Protein AF-A0A1B6NS25-F1 (afdb_monomer)

Secondary structure (DSSP, 8-state):
--HHHHHHHHHHHHHHTSHHHHHHHTTS-HHHHHHHHHHHHHHHTS--EEE-SS-EEE-HHHHHHHHHH-

InterPro domains:
  IPR000847 LysR, HTH, N-terminal domain [PF00126] (4-63)
  IPR000847 LysR, HTH, N-terminal domain [PR00039] (19-30)
  IPR000847 LysR, HTH, N-terminal domain [PR00039] (30-40)
  IPR000847 LysR, HTH, N-terminal domain [PR00039] (40-51)
  IPR000847 LysR, HTH, N-terminal domain [PS50931] (1-59)
  IPR036388 Winged helix-like DNA-binding domain superfamily [G3DSA:1.10.10.10] (2-70)
  IPR036390 Winged helix DNA-binding domain superfamily [SSF46785] (4-69)
  IPR058163 LysR-type transcriptional regulator, proteobacterial-type [PTHR30537] (2-69)

Nearest PDB structures (foldseek):
  3t1b-assembly1_B  TM=9.336E-01  e=1.126E-05  Vibrio cholerae
  1ixc-assembly1_B-2  TM=9.129E-01  e=1.204E-05  Cupriavidus necator
  3t1b-assembly1_C  TM=9.415E-01  e=1.679E-05  Vibrio cholerae
  5y2v-assembly1_C  TM=9.237E-01  e=1.727E-04  Synechocystis sp. PCC 6803 substr. Kazusa
  2esn-assembly1_A  TM=9.042E-01  e=4.690E-04  Pseudomonas aeruginosa

Solvent-accessible surface area (backbone atoms only — not comparable to full-atom values): 4014 Å² total; per-residue (Å²): 135,57,72,65,59,58,47,55,49,49,53,40,26,59,76,53,50,23,63,64,55,24,15,62,74,70,73,46,55,52,68,57,50,55,48,51,51,48,52,54,23,60,74,69,73,44,67,36,65,45,77,52,101,87,49,52,40,73,27,75,60,24,51,54,50,50,66,75,75,107

Foldseek 3Di:
DDPVVLLVLLLLCVVLQHLVSSCVVVVHDSVVSVVSQVVVCVVVVHRQWDDDVVGIDGDPVVVVSNVVSD

Structure (mmCIF, N/CA/C/O backbone):
data_AF-A0A1B6NS25-F1
#
_entry.id   AF-A0A1B6NS25-F1
#
loop_
_atom_site.group_PDB
_atom_site.id
_atom_site.type_symbol
_atom_site.label_atom_id
_atom_site.label_alt_id
_atom_site.label_comp_id
_atom_site.label_asym_id
_atom_site.label_entity_id
_atom_site.label_seq_id
_atom_site.pdbx_PDB_ins_code
_atom_site.Cartn_x
_atom_site.Cartn_y
_atom_site.Cartn_z
_atom_site.occupancy
_atom_site.B_iso_or_equiv
_atom_site.auth_seq_id
_atom_site.auth_comp_id
_atom_site.auth_asym_id
_atom_site.auth_atom_id
_atom_site.pdbx_PDB_model_num
ATOM 1 N N . MET A 1 1 ? -6.362 -5.162 -14.145 1.00 53.50 1 MET A N 1
ATOM 2 C CA . MET A 1 1 ? -5.497 -5.815 -13.140 1.00 53.50 1 MET A CA 1
ATOM 3 C C . MET A 1 1 ? -6.406 -6.409 -12.085 1.00 53.50 1 MET A C 1
ATOM 5 O O . MET A 1 1 ? -7.408 -5.778 -11.753 1.00 53.50 1 MET A O 1
ATOM 9 N N . GLY A 1 2 ? -6.170 -7.664 -11.709 1.00 72.88 2 GLY A N 1
ATOM 10 C CA . GLY A 1 2 ? -7.100 -8.433 -10.880 1.00 72.88 2 GLY A CA 1
ATOM 11 C C . GLY A 1 2 ? -6.998 -8.059 -9.402 1.00 72.88 2 GLY A C 1
ATOM 12 O O . GLY A 1 2 ? -5.903 -7.824 -8.907 1.00 72.88 2 GLY A O 1
ATOM 13 N N . GLN A 1 3 ? -8.124 -8.073 -8.678 1.00 77.31 3 GLN A N 1
ATOM 14 C CA . GLN A 1 3 ? -8.159 -7.846 -7.219 1.00 77.31 3 GLN A CA 1
ATOM 15 C C . GLN A 1 3 ? -7.177 -8.747 -6.448 1.00 77.31 3 GLN A C 1
ATOM 17 O O . GLN A 1 3 ? -6.618 -8.332 -5.437 1.00 77.31 3 GLN A O 1
ATOM 22 N N . LEU A 1 4 ? -6.931 -9.957 -6.959 1.00 81.81 4 LEU A N 1
ATOM 23 C CA . LEU A 1 4 ? -5.990 -10.918 -6.386 1.00 81.81 4 LEU A CA 1
ATOM 24 C C . LEU A 1 4 ? -4.530 -10.446 -6.453 1.00 81.81 4 LEU A C 1
ATOM 26 O O . LEU A 1 4 ? -3.774 -10.680 -5.515 1.00 81.81 4 LEU A O 1
ATOM 30 N N . GLU A 1 5 ? -4.130 -9.762 -7.529 1.00 84.81 5 GLU A N 1
ATOM 31 C CA . GLU A 1 5 ? -2.763 -9.243 -7.670 1.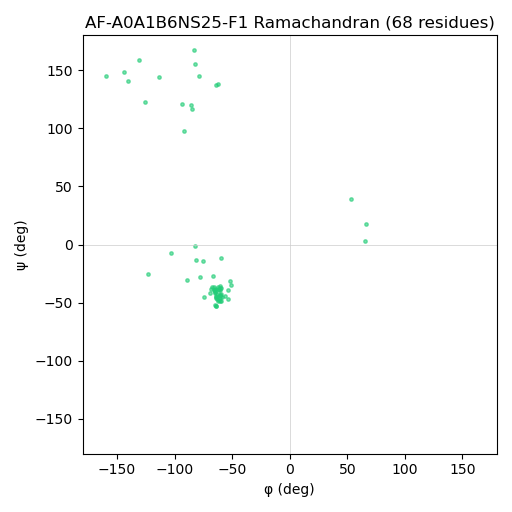00 84.81 5 GLU A CA 1
ATOM 32 C C . GLU A 1 5 ? -2.509 -8.098 -6.685 1.00 84.81 5 GLU A C 1
ATOM 34 O O . GLU A 1 5 ? -1.454 -8.053 -6.052 1.00 84.81 5 GLU A O 1
ATOM 39 N N . ASP A 1 6 ? -3.486 -7.199 -6.523 1.00 85.12 6 ASP A N 1
ATOM 40 C CA . ASP A 1 6 ? -3.412 -6.084 -5.572 1.00 85.12 6 ASP A CA 1
ATOM 41 C C . ASP A 1 6 ? -3.394 -6.587 -4.117 1.00 85.12 6 ASP A C 1
ATOM 43 O O . ASP A 1 6 ? -2.631 -6.081 -3.293 1.00 85.12 6 ASP A O 1
ATOM 47 N N . MET A 1 7 ? -4.173 -7.630 -3.807 1.00 87.12 7 MET A 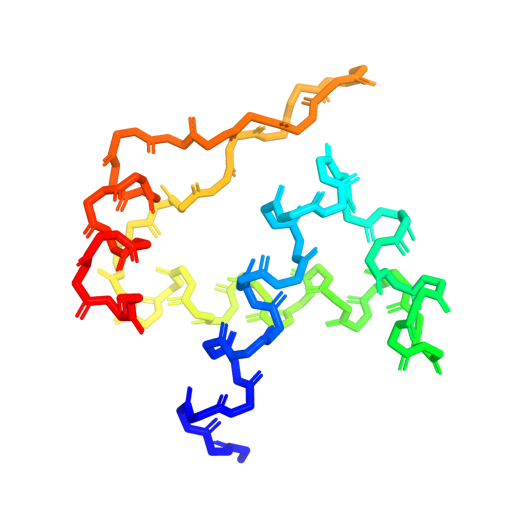N 1
ATOM 48 C CA . MET A 1 7 ? -4.145 -8.305 -2.504 1.00 87.12 7 MET A CA 1
ATOM 49 C C . MET A 1 7 ? -2.804 -8.975 -2.216 1.00 87.12 7 MET A C 1
ATOM 51 O O . MET A 1 7 ? -2.206 -8.714 -1.174 1.00 87.12 7 MET A O 1
ATOM 55 N N . ALA A 1 8 ? -2.312 -9.818 -3.127 1.00 87.88 8 ALA A N 1
ATOM 56 C CA . ALA A 1 8 ? -1.042 -10.524 -2.947 1.00 87.88 8 ALA A CA 1
ATOM 57 C C . ALA A 1 8 ? 0.123 -9.539 -2.774 1.00 87.88 8 ALA A C 1
ATOM 59 O O . ALA A 1 8 ? 1.023 -9.731 -1.957 1.00 87.88 8 ALA A O 1
ATOM 60 N N . MET A 1 9 ? 0.069 -8.434 -3.513 1.00 88.88 9 MET A N 1
ATOM 61 C CA . MET A 1 9 ? 0.993 -7.326 -3.377 1.00 88.88 9 MET A CA 1
ATOM 62 C C . MET A 1 9 ? 0.913 -6.649 -2.007 1.00 88.88 9 MET A C 1
ATOM 64 O O . MET A 1 9 ? 1.953 -6.392 -1.403 1.00 88.88 9 MET A O 1
ATOM 68 N N . PHE A 1 10 ? -0.290 -6.347 -1.519 1.00 88.94 10 PHE A N 1
ATOM 69 C CA . PHE A 1 10 ? -0.486 -5.767 -0.194 1.00 88.94 10 PHE A CA 1
ATOM 70 C C . PHE A 1 10 ? 0.065 -6.680 0.908 1.00 88.94 10 PHE A C 1
ATOM 72 O O . PHE A 1 10 ? 0.866 -6.217 1.719 1.00 88.94 10 PHE A O 1
ATOM 79 N N . ILE A 1 11 ? -0.272 -7.975 0.873 1.00 89.31 11 ILE A N 1
ATOM 80 C CA . ILE A 1 11 ? 0.252 -8.997 1.796 1.00 89.31 11 ILE A CA 1
ATOM 81 C C . ILE A 1 11 ? 1.784 -8.977 1.786 1.00 89.31 11 ILE A C 1
ATOM 83 O O . ILE A 1 11 ? 2.408 -8.865 2.837 1.00 89.31 11 ILE A O 1
ATOM 87 N N . ARG A 1 12 ? 2.409 -8.941 0.604 1.00 89.31 12 ARG A N 1
ATOM 88 C CA . ARG A 1 12 ? 3.872 -8.854 0.495 1.00 89.31 12 ARG A CA 1
ATOM 89 C C . ARG A 1 12 ? 4.470 -7.586 1.088 1.00 89.31 12 ARG A C 1
ATOM 91 O O . ARG A 1 12 ? 5.560 -7.641 1.650 1.00 89.31 12 ARG A O 1
ATOM 98 N N . ILE A 1 13 ? 3.795 -6.443 0.972 1.00 88.25 13 ILE A N 1
ATOM 99 C CA . ILE A 1 13 ? 4.251 -5.191 1.596 1.00 88.25 13 ILE A CA 1
ATOM 100 C C . ILE A 1 13 ? 4.221 -5.303 3.119 1.00 88.25 13 ILE A C 1
ATOM 102 O O . ILE A 1 13 ? 5.157 -4.840 3.777 1.00 88.25 13 ILE A O 1
ATOM 106 N N . VAL A 1 14 ? 3.177 -5.934 3.654 1.00 88.44 14 VAL A N 1
ATOM 107 C CA . VAL A 1 14 ? 3.019 -6.207 5.083 1.00 88.44 14 VAL A CA 1
ATOM 108 C C . VAL A 1 14 ? 4.112 -7.148 5.582 1.00 88.44 14 VAL A C 1
ATOM 110 O O . VAL A 1 14 ? 4.846 -6.780 6.497 1.00 88.44 14 VAL A O 1
ATOM 113 N N . GLU A 1 15 ? 4.296 -8.303 4.939 1.00 87.69 15 GLU A N 1
ATOM 114 C CA . GLU A 1 15 ? 5.320 -9.289 5.312 1.00 87.69 15 GLU A CA 1
ATOM 115 C C . GLU A 1 15 ? 6.742 -8.720 5.217 1.00 87.69 15 GLU A C 1
ATOM 117 O O . GLU A 1 15 ? 7.592 -8.975 6.069 1.00 87.69 15 GLU A O 1
ATOM 122 N N . ALA A 1 16 ? 7.018 -7.910 4.191 1.00 88.31 16 ALA A N 1
ATOM 123 C CA . ALA A 1 16 ? 8.320 -7.277 4.016 1.00 88.31 16 A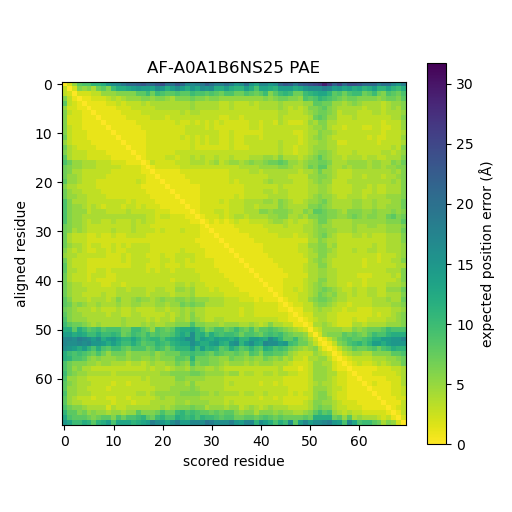LA A CA 1
ATOM 124 C C . ALA A 1 16 ? 8.557 -6.092 4.977 1.00 88.31 16 ALA A C 1
ATOM 126 O O . ALA A 1 16 ? 9.687 -5.595 5.070 1.00 88.31 16 ALA A O 1
ATOM 127 N N . GLY A 1 17 ? 7.509 -5.584 5.639 1.00 83.81 17 GLY A N 1
ATOM 128 C CA . GLY A 1 17 ? 7.538 -4.428 6.543 1.00 83.81 17 GLY A CA 1
ATOM 129 C C . GLY A 1 17 ? 7.887 -3.091 5.875 1.00 83.81 17 GLY A C 1
ATOM 130 O O . GLY A 1 17 ? 8.040 -2.068 6.544 1.00 83.81 17 GLY A O 1
ATOM 131 N N . SER A 1 18 ? 8.071 -3.067 4.551 1.00 85.88 18 SER A N 1
ATOM 132 C CA . SER A 1 18 ? 8.350 -1.842 3.805 1.00 85.88 18 SER A CA 1
ATOM 133 C C . SER A 1 18 ? 8.023 -1.982 2.322 1.00 85.88 18 SER A C 1
ATOM 135 O O . SER A 1 18 ? 8.273 -3.010 1.694 1.00 85.88 18 SER A O 1
ATOM 137 N N . ILE A 1 19 ? 7.547 -0.881 1.736 1.00 87.06 19 ILE A N 1
ATOM 138 C CA . ILE A 1 19 ? 7.240 -0.784 0.301 1.00 87.06 19 ILE A CA 1
ATOM 139 C C . ILE A 1 19 ? 8.495 -1.023 -0.547 1.00 87.06 19 ILE A C 1
ATOM 141 O O . ILE A 1 19 ? 8.408 -1.640 -1.602 1.00 87.06 19 ILE A O 1
ATOM 145 N N . THR A 1 20 ? 9.660 -0.544 -0.096 1.00 87.44 20 THR A N 1
ATOM 146 C CA . THR A 1 20 ? 10.925 -0.739 -0.817 1.00 87.44 20 THR A CA 1
ATOM 147 C C . THR A 1 20 ? 11.303 -2.219 -0.873 1.00 87.44 20 THR A C 1
ATOM 149 O O . THR A 1 20 ? 11.474 -2.734 -1.971 1.00 87.44 20 THR A O 1
ATOM 152 N N . LYS A 1 21 ? 11.331 -2.927 0.269 1.00 88.62 21 LYS A N 1
ATOM 153 C CA . LYS A 1 21 ? 11.665 -4.362 0.283 1.00 88.62 21 LYS A CA 1
ATOM 154 C C . LYS A 1 21 ? 10.671 -5.192 -0.524 1.00 88.62 21 LYS A C 1
ATOM 156 O O . LYS A 1 21 ? 11.070 -6.109 -1.231 1.00 88.62 21 LYS A O 1
ATOM 161 N N . ALA A 1 22 ? 9.383 -4.861 -0.454 1.00 89.69 22 ALA A N 1
ATOM 162 C CA . ALA A 1 22 ? 8.369 -5.547 -1.248 1.00 89.69 22 ALA A CA 1
ATOM 163 C C . ALA A 1 22 ? 8.549 -5.313 -2.752 1.00 89.69 22 ALA A C 1
ATOM 165 O O . ALA A 1 22 ? 8.385 -6.241 -3.533 1.00 89.69 22 ALA A O 1
ATOM 166 N N . ALA A 1 23 ? 8.926 -4.099 -3.161 1.00 90.44 23 ALA A N 1
ATOM 167 C CA . ALA A 1 23 ? 9.248 -3.791 -4.552 1.00 90.44 23 ALA A CA 1
ATOM 168 C C . ALA A 1 23 ? 10.421 -4.638 -5.066 1.00 90.44 23 ALA A C 1
ATOM 170 O O . ALA A 1 23 ? 10.343 -5.195 -6.159 1.00 90.44 23 ALA A O 1
ATOM 171 N N . GLU A 1 24 ? 11.467 -4.788 -4.251 1.00 90.81 24 GLU A N 1
ATOM 172 C CA . GLU A 1 24 ? 12.622 -5.635 -4.562 1.00 90.81 24 GLU A CA 1
ATOM 173 C C . GLU A 1 24 ? 12.231 -7.116 -4.670 1.00 90.81 24 GLU A C 1
ATOM 175 O O . GLU A 1 24 ? 12.587 -7.772 -5.648 1.00 90.81 24 GLU A O 1
ATOM 180 N N . GLN A 1 25 ? 11.433 -7.630 -3.725 1.00 90.00 25 GLN A N 1
ATOM 181 C CA . GLN A 1 25 ? 10.948 -9.018 -3.745 1.00 90.00 25 GLN A CA 1
ATOM 182 C C . GLN A 1 25 ? 10.026 -9.317 -4.932 1.00 90.00 25 GLN A C 1
ATOM 184 O O . GLN A 1 25 ? 10.101 -10.393 -5.517 1.00 90.00 25 GLN A O 1
ATOM 189 N N . LEU A 1 26 ? 9.159 -8.370 -5.290 1.00 87.25 26 LEU A N 1
ATOM 190 C CA . LEU A 1 26 ? 8.232 -8.486 -6.416 1.00 87.25 26 LEU A CA 1
ATOM 191 C C . LEU A 1 26 ? 8.891 -8.153 -7.765 1.00 87.25 26 LEU A C 1
ATOM 193 O O . LEU A 1 26 ? 8.225 -8.228 -8.793 1.00 87.25 26 LEU A O 1
ATOM 197 N N . ASN A 1 27 ? 10.175 -7.776 -7.766 1.00 90.31 27 ASN A N 1
ATOM 198 C CA . ASN A 1 27 ? 10.944 -7.380 -8.945 1.00 90.31 27 ASN A CA 1
ATOM 199 C C . ASN A 1 27 ? 10.274 -6.265 -9.778 1.00 90.31 27 ASN A C 1
ATOM 201 O O . ASN A 1 27 ? 10.292 -6.271 -11.007 1.00 90.31 27 ASN A O 1
ATOM 205 N N . ILE A 1 28 ? 9.660 -5.290 -9.103 1.00 90.38 28 ILE A N 1
ATOM 206 C CA . ILE A 1 28 ? 8.963 -4.164 -9.738 1.00 90.38 28 ILE A CA 1
ATOM 207 C C . ILE A 1 28 ? 9.385 -2.831 -9.129 1.00 90.38 28 ILE A C 1
ATOM 209 O O . ILE A 1 28 ? 9.855 -2.744 -7.999 1.00 90.38 28 ILE A O 1
ATOM 213 N N . ALA A 1 29 ? 9.185 -1.745 -9.876 1.00 90.81 29 ALA A N 1
ATOM 214 C CA . ALA A 1 29 ? 9.545 -0.413 -9.409 1.00 90.81 29 ALA A CA 1
ATOM 215 C C . ALA A 1 29 ? 8.731 0.003 -8.170 1.00 90.81 29 ALA A C 1
ATOM 217 O O . ALA A 1 29 ? 7.504 -0.113 -8.142 1.00 90.81 29 ALA A O 1
ATOM 218 N N . LYS A 1 30 ? 9.392 0.617 -7.179 1.00 89.19 30 LYS A N 1
ATOM 219 C CA . LYS A 1 30 ? 8.745 1.192 -5.982 1.00 89.19 30 LYS A CA 1
ATOM 220 C C . LYS A 1 30 ? 7.583 2.136 -6.322 1.00 89.19 30 LYS A C 1
ATOM 222 O O . LYS A 1 30 ? 6.592 2.187 -5.597 1.00 89.19 30 LYS A O 1
ATOM 227 N N . SER A 1 31 ? 7.690 2.886 -7.419 1.00 89.88 31 SER A N 1
ATOM 228 C CA . SER A 1 31 ? 6.626 3.766 -7.918 1.00 89.88 31 SER A CA 1
ATOM 229 C C . SER A 1 31 ? 5.391 2.982 -8.367 1.00 89.88 31 SER A C 1
ATOM 231 O O . SER A 1 31 ? 4.276 3.373 -8.022 1.00 89.88 31 SER A O 1
ATOM 233 N N . ALA A 1 32 ? 5.579 1.853 -9.056 1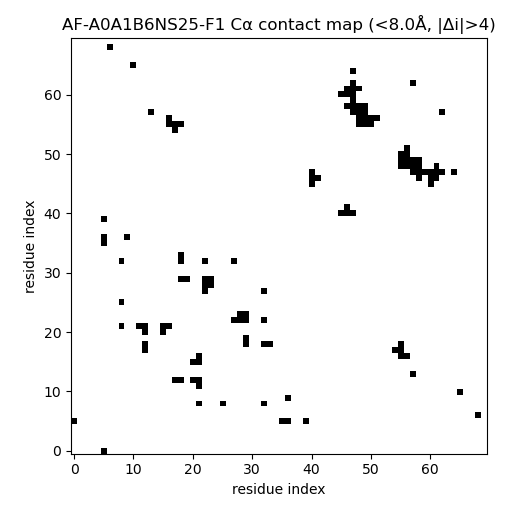.00 90.50 32 ALA A N 1
ATOM 234 C CA . ALA A 1 32 ? 4.500 0.942 -9.425 1.00 90.50 32 ALA A CA 1
ATOM 235 C C . ALA A 1 32 ? 3.837 0.354 -8.174 1.00 90.50 32 ALA A C 1
ATOM 237 O O . ALA A 1 32 ? 2.612 0.360 -8.076 1.00 90.50 32 ALA A O 1
ATOM 238 N N . VAL A 1 33 ? 4.637 -0.041 -7.175 1.00 89.81 33 VAL A N 1
ATOM 239 C CA . VAL A 1 33 ? 4.123 -0.558 -5.899 1.00 89.81 33 VAL A CA 1
ATOM 240 C C . VAL A 1 33 ? 3.299 0.468 -5.152 1.00 89.81 33 VAL A C 1
ATOM 242 O O . VAL A 1 33 ? 2.167 0.215 -4.752 1.00 89.81 33 VAL A O 1
ATOM 245 N N . SER A 1 34 ? 3.846 1.670 -5.028 1.00 88.81 34 SER A N 1
ATOM 246 C CA . SER A 1 34 ? 3.153 2.781 -4.402 1.00 88.81 34 SER A CA 1
ATOM 247 C C . SER A 1 34 ? 1.859 3.140 -5.126 1.00 88.81 34 SER A C 1
ATOM 249 O O . SER A 1 34 ? 0.923 3.583 -4.466 1.00 88.81 34 SER A O 1
ATOM 251 N N . ARG A 1 35 ? 1.821 3.033 -6.459 1.00 90.00 35 ARG A N 1
ATOM 252 C CA . ARG A 1 35 ? 0.639 3.385 -7.243 1.00 90.00 35 ARG A CA 1
ATOM 253 C C . ARG A 1 35 ? -0.456 2.335 -7.113 1.00 90.00 35 ARG A C 1
ATOM 255 O O . ARG A 1 35 ? -1.583 2.722 -6.851 1.00 90.00 35 ARG A O 1
ATOM 262 N N . ARG A 1 36 ? -0.116 1.048 -7.205 1.00 89.94 36 ARG A N 1
ATOM 263 C CA . ARG A 1 36 ? -1.065 -0.056 -6.991 1.00 89.94 36 ARG A CA 1
ATOM 264 C C . ARG A 1 36 ? -1.663 -0.035 -5.587 1.00 89.94 36 ARG A C 1
ATOM 266 O O . ARG A 1 36 ? -2.874 -0.107 -5.444 1.00 89.94 36 ARG A O 1
ATOM 273 N N . LEU A 1 37 ? -0.833 0.191 -4.566 1.00 89.00 37 LEU A N 1
ATOM 274 C CA . LEU A 1 37 ? -1.312 0.356 -3.192 1.00 89.00 37 LEU A CA 1
ATOM 275 C C . LEU A 1 37 ? -2.304 1.521 -3.069 1.00 89.00 37 LEU A C 1
ATOM 277 O O . LEU A 1 37 ? -3.358 1.353 -2.473 1.00 89.00 37 LEU A O 1
ATOM 281 N N . LYS A 1 38 ? -1.998 2.679 -3.669 1.00 90.00 38 LYS A N 1
ATOM 282 C CA . LYS A 1 38 ? -2.921 3.825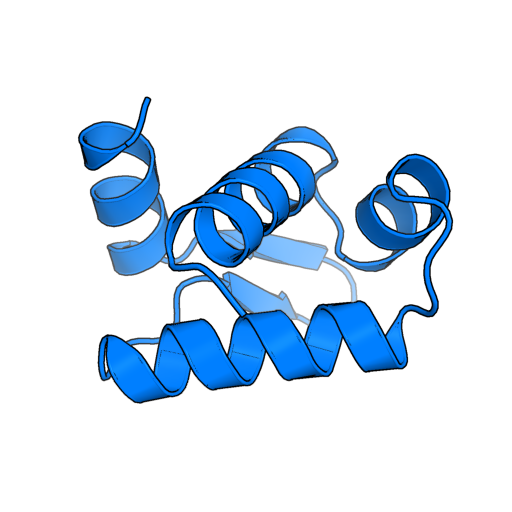 -3.669 1.00 90.00 38 LYS A CA 1
ATOM 283 C C . LYS A 1 38 ? -4.235 3.522 -4.385 1.00 90.00 38 LYS A C 1
ATOM 285 O O . LYS A 1 38 ? -5.271 3.995 -3.942 1.00 90.00 38 LYS A O 1
ATOM 290 N N . ASP A 1 39 ? -4.189 2.780 -5.487 1.00 90.81 39 ASP A N 1
ATOM 291 C CA . ASP A 1 39 ? -5.385 2.366 -6.225 1.00 90.81 39 ASP A CA 1
ATOM 292 C C . ASP A 1 39 ? -6.258 1.441 -5.364 1.00 90.81 39 ASP A C 1
ATOM 294 O O . ASP A 1 39 ? -7.462 1.653 -5.245 1.00 90.81 39 ASP A O 1
ATOM 298 N N . LEU A 1 40 ? -5.642 0.473 -4.679 1.00 89.44 40 LEU A N 1
ATOM 299 C CA . LEU A 1 40 ? -6.322 -0.406 -3.727 1.00 89.44 40 LEU A CA 1
ATOM 300 C C . LEU A 1 40 ? -6.953 0.386 -2.571 1.00 89.44 40 LEU A C 1
ATOM 302 O O . LEU A 1 40 ? -8.134 0.211 -2.284 1.00 89.44 40 LEU A O 1
ATOM 306 N N . GLU A 1 41 ? -6.197 1.290 -1.948 1.00 90.81 41 GLU A N 1
ATOM 307 C CA . GLU A 1 41 ? -6.684 2.171 -0.877 1.00 90.81 41 GLU A CA 1
ATOM 308 C C . GLU A 1 41 ? -7.843 3.058 -1.354 1.00 90.81 41 GLU A C 1
ATOM 310 O O . GLU A 1 41 ? -8.852 3.191 -0.664 1.00 90.81 41 GLU A O 1
ATOM 315 N N . ALA A 1 42 ? -7.748 3.615 -2.566 1.00 90.94 42 ALA A N 1
ATOM 316 C CA . ALA A 1 42 ? -8.806 4.426 -3.164 1.00 90.94 42 ALA A CA 1
ATOM 317 C C . ALA A 1 42 ? -10.079 3.611 -3.429 1.00 90.94 42 ALA A C 1
ATOM 319 O O . ALA A 1 42 ? -11.181 4.096 -3.181 1.00 90.94 42 ALA A O 1
ATOM 320 N N . ARG A 1 43 ? -9.941 2.364 -3.889 1.00 88.88 43 ARG A N 1
ATOM 321 C CA . ARG A 1 43 ? -11.072 1.452 -4.115 1.00 88.88 43 ARG A CA 1
ATOM 322 C C . ARG A 1 43 ? -11.748 1.027 -2.817 1.00 88.88 43 ARG A C 1
ATOM 324 O O . ARG A 1 43 ? -12.963 0.869 -2.801 1.00 88.88 43 ARG A O 1
ATOM 331 N N . LEU A 1 44 ? -10.974 0.836 -1.752 1.00 88.19 44 LEU A N 1
ATOM 332 C CA . LEU A 1 44 ? -11.488 0.491 -0.426 1.00 88.19 44 LEU A CA 1
ATOM 333 C C . LEU A 1 44 ? -11.984 1.720 0.352 1.00 88.19 44 LEU A C 1
ATOM 335 O O . LEU A 1 44 ? -12.643 1.567 1.376 1.00 88.19 44 LEU A O 1
ATOM 339 N N . GLY A 1 45 ? -11.660 2.931 -0.110 1.00 90.75 45 GLY A N 1
ATOM 340 C CA . GLY A 1 45 ? -11.988 4.181 0.575 1.00 90.75 45 GLY A CA 1
ATOM 341 C C . GLY A 1 45 ? -11.260 4.353 1.911 1.00 90.75 45 GLY A C 1
ATOM 342 O O . GL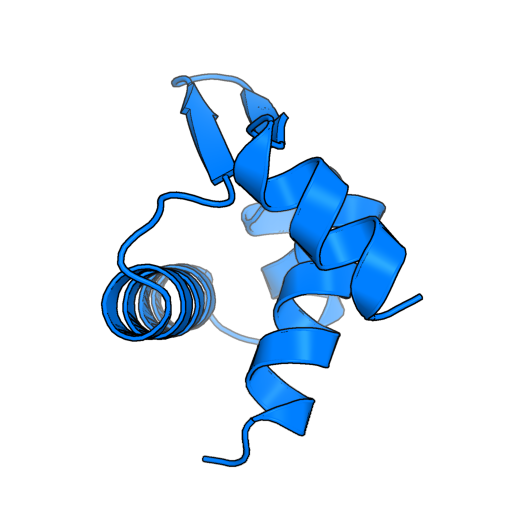Y A 1 45 ? -11.682 5.155 2.740 1.00 90.75 45 GLY A O 1
ATOM 343 N N . THR A 1 46 ? -10.187 3.595 2.142 1.00 90.56 46 THR A N 1
ATOM 344 C CA . THR A 1 46 ? -9.447 3.590 3.404 1.00 90.56 46 THR A CA 1
ATOM 345 C C . THR A 1 46 ? -7.956 3.423 3.162 1.00 90.56 46 THR A C 1
ATOM 347 O O . THR A 1 46 ? -7.525 2.769 2.213 1.00 90.56 46 THR A O 1
ATOM 350 N N . GLN A 1 47 ? -7.155 4.017 4.038 1.00 90.00 47 GLN A N 1
ATOM 351 C CA . GLN A 1 47 ? -5.709 3.896 3.987 1.00 90.00 47 GLN A CA 1
ATOM 352 C C . GLN A 1 47 ? -5.295 2.627 4.731 1.00 90.00 47 GLN A C 1
ATOM 354 O O . GLN A 1 47 ? -5.567 2.505 5.923 1.00 90.00 47 GLN A O 1
ATOM 359 N N . LEU A 1 48 ? -4.631 1.694 4.049 1.00 89.31 48 LEU A N 1
ATOM 360 C CA . LEU A 1 48 ? -4.192 0.419 4.622 1.00 89.31 48 LEU A CA 1
ATOM 361 C C . LEU A 1 48 ? -2.793 0.530 5.236 1.00 89.31 48 LEU A C 1
ATOM 363 O O . LEU A 1 48 ? -2.477 -0.162 6.203 1.00 89.31 48 LEU A O 1
ATOM 367 N N . ILE A 1 49 ? -1.945 1.406 4.683 1.00 88.12 49 ILE A N 1
ATOM 368 C CA . ILE A 1 49 ? -0.569 1.595 5.151 1.00 88.12 49 ILE A CA 1
ATOM 369 C C . ILE A 1 49 ? -0.304 3.065 5.467 1.00 88.12 49 ILE A C 1
ATOM 371 O O . ILE A 1 49 ? -0.367 3.948 4.607 1.00 88.12 49 ILE A O 1
ATOM 375 N N . SER A 1 50 ? 0.099 3.330 6.706 1.00 85.56 50 SER A N 1
ATOM 376 C CA . SER A 1 50 ? 0.619 4.625 7.124 1.00 85.56 50 SER A CA 1
ATOM 377 C C . SER A 1 50 ? 2.113 4.712 6.825 1.00 85.56 50 SER A C 1
ATOM 379 O O . SER A 1 50 ? 2.934 3.956 7.351 1.00 85.56 50 SER A O 1
ATOM 381 N N . ARG A 1 51 ? 2.482 5.642 5.941 1.00 76.12 51 ARG A N 1
ATOM 382 C CA . ARG A 1 51 ? 3.878 5.904 5.581 1.00 76.12 51 ARG A CA 1
ATOM 383 C C . ARG A 1 51 ? 4.424 6.992 6.493 1.00 76.12 51 ARG A C 1
ATOM 385 O O . ARG A 1 51 ? 4.233 8.173 6.219 1.00 76.12 51 ARG A O 1
ATOM 392 N N . THR A 1 52 ? 5.133 6.611 7.548 1.00 73.50 52 THR A N 1
ATOM 393 C CA . THR A 1 52 ? 6.010 7.567 8.232 1.00 73.50 52 THR A CA 1
ATOM 394 C C . THR A 1 52 ? 7.336 7.650 7.478 1.00 73.50 52 THR A C 1
ATOM 396 O O . THR A 1 52 ? 7.731 6.722 6.771 1.00 73.50 52 THR A O 1
ATOM 399 N N . THR A 1 53 ? 8.042 8.771 7.603 1.00 59.91 53 THR A N 1
ATOM 400 C CA . THR A 1 53 ? 9.293 9.062 6.876 1.00 59.91 53 THR A CA 1
ATOM 401 C C . THR A 1 53 ? 10.423 8.058 7.127 1.00 59.91 53 THR A C 1
ATOM 403 O O . THR A 1 53 ? 11.409 8.068 6.393 1.00 59.91 53 THR A O 1
ATOM 406 N N . ARG A 1 54 ? 10.288 7.173 8.124 1.00 62.50 54 ARG A N 1
ATOM 407 C CA . ARG A 1 54 ? 11.260 6.114 8.434 1.00 62.50 54 ARG A CA 1
ATOM 408 C C . ARG A 1 54 ? 10.673 4.701 8.430 1.00 62.50 54 ARG A C 1
ATOM 410 O O . ARG A 1 54 ? 11.411 3.766 8.140 1.00 62.50 54 ARG A O 1
ATOM 417 N N . HIS A 1 55 ? 9.372 4.537 8.677 1.00 66.94 55 HIS A N 1
ATOM 418 C CA . HIS A 1 55 ? 8.732 3.222 8.767 1.00 66.94 55 HIS A CA 1
ATOM 419 C C . HIS A 1 55 ? 7.348 3.209 8.111 1.00 66.94 55 HIS A C 1
ATOM 421 O O . HIS A 1 55 ? 6.567 4.155 8.218 1.00 66.94 55 HIS A O 1
ATOM 427 N N . SER A 1 56 ? 7.033 2.116 7.421 1.00 75.56 56 SER A N 1
ATOM 428 C CA . SER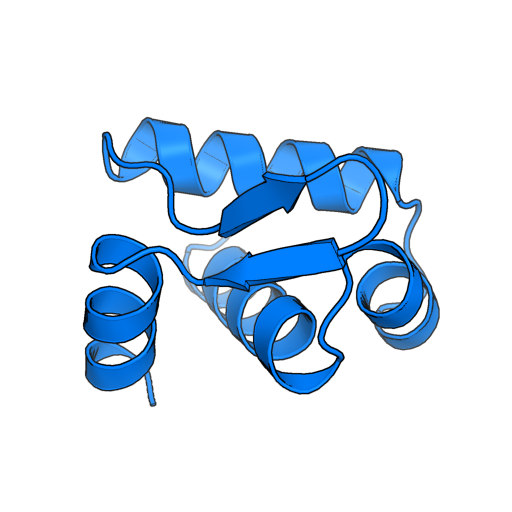 A 1 56 ? 5.674 1.852 6.947 1.00 75.56 56 SER A CA 1
ATOM 429 C C . SER A 1 56 ? 4.985 0.998 8.004 1.00 75.56 56 SER A C 1
ATOM 431 O O . SER A 1 56 ? 5.485 -0.075 8.318 1.00 75.56 56 SER A O 1
ATOM 433 N N . HIS A 1 57 ? 3.883 1.483 8.567 1.00 82.19 57 HIS A N 1
ATOM 434 C CA . HIS A 1 57 ? 3.077 0.735 9.529 1.00 82.19 57 HIS A CA 1
ATOM 435 C C . HIS A 1 57 ? 1.713 0.422 8.927 1.00 82.19 57 HIS A C 1
ATOM 437 O O . HIS A 1 57 ? 1.154 1.233 8.185 1.00 82.19 57 HIS A O 1
ATOM 443 N N . LEU A 1 58 ? 1.180 -0.749 9.260 1.00 87.62 58 LEU A N 1
ATOM 444 C CA . LEU A 1 58 ? -0.218 -1.069 9.011 1.00 87.62 58 LEU A CA 1
ATOM 445 C C . LEU A 1 58 ? -1.111 -0.106 9.793 1.00 87.62 58 LEU A C 1
ATOM 447 O O . LEU A 1 58 ? -0.823 0.235 10.940 1.00 87.62 58 LEU A O 1
ATOM 451 N N . THR A 1 59 ? -2.174 0.361 9.152 1.00 89.81 59 THR A N 1
ATOM 452 C CA . THR A 1 59 ? -3.267 1.028 9.861 1.00 89.81 59 THR A CA 1
ATOM 453 C C . THR A 1 59 ? -4.214 -0.023 10.432 1.00 89.81 59 THR A C 1
ATOM 455 O O . THR A 1 59 ? -4.201 -1.174 9.999 1.00 89.81 59 THR A O 1
ATOM 458 N N . GLN A 1 60 ? -5.118 0.394 11.318 1.00 87.62 60 GLN A N 1
ATOM 459 C CA . GLN A 1 60 ? -6.196 -0.468 11.808 1.00 87.62 60 GLN A CA 1
ATOM 460 C C . GLN A 1 60 ? -7.019 -1.085 10.660 1.00 87.62 60 GLN A C 1
ATOM 462 O O . GLN A 1 60 ? -7.379 -2.259 10.705 1.00 87.62 60 GLN A O 1
ATOM 467 N N . ALA A 1 61 ? -7.288 -0.313 9.601 1.00 88.69 61 ALA A N 1
ATOM 468 C CA . ALA A 1 61 ? -7.978 -0.815 8.415 1.00 88.69 61 ALA A CA 1
ATOM 469 C C . ALA A 1 61 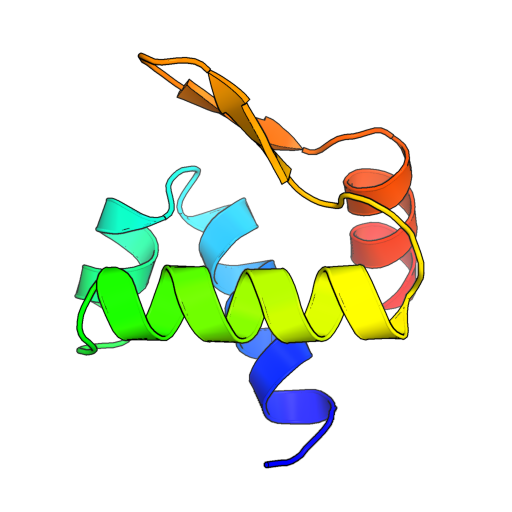? -7.121 -1.824 7.636 1.00 88.69 61 ALA A C 1
ATOM 471 O O . ALA A 1 61 ? -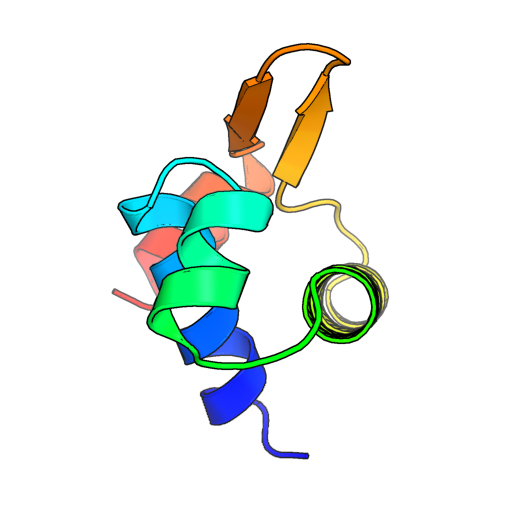7.640 -2.825 7.153 1.00 88.69 61 ALA A O 1
ATOM 472 N N . GLY A 1 62 ? -5.810 -1.586 7.550 1.00 89.12 62 GLY A N 1
ATOM 473 C CA . GLY A 1 62 ? -4.855 -2.529 6.982 1.00 89.12 62 GLY A CA 1
ATOM 474 C C . GLY A 1 62 ? -4.812 -3.855 7.735 1.00 89.12 62 GLY A C 1
ATOM 475 O O . GLY A 1 62 ? -4.793 -4.901 7.096 1.00 89.12 62 GLY A O 1
ATOM 476 N N . GLU A 1 63 ? -4.821 -3.829 9.069 1.00 89.12 63 GLU A N 1
ATOM 477 C CA . GLU A 1 63 ? -4.832 -5.039 9.902 1.00 89.12 63 GLU A CA 1
ATOM 478 C C . GLU A 1 63 ? -6.118 -5.843 9.707 1.00 89.12 63 GLU A C 1
ATOM 480 O O . GLU A 1 63 ? -6.064 -7.051 9.494 1.00 89.12 63 GLU A O 1
ATOM 485 N N . GLN A 1 64 ? -7.272 -5.170 9.718 1.00 89.50 64 GLN A N 1
ATOM 486 C CA . GLN A 1 64 ? -8.568 -5.798 9.453 1.00 89.50 64 GLN A CA 1
ATOM 487 C C . GLN A 1 64 ? -8.617 -6.413 8.055 1.00 89.50 64 GLN A C 1
ATOM 489 O O . GLN A 1 64 ? -9.024 -7.560 7.898 1.00 89.50 64 GLN A O 1
ATOM 494 N N . TYR A 1 65 ? -8.159 -5.670 7.046 1.00 88.88 65 TYR A N 1
ATOM 495 C CA . TYR A 1 65 ? -8.106 -6.162 5.677 1.00 88.88 65 TYR A CA 1
ATOM 496 C C . TYR A 1 65 ? -7.188 -7.381 5.575 1.00 88.88 65 TYR A C 1
ATOM 498 O O . TYR A 1 65 ? -7.602 -8.406 5.050 1.00 88.88 65 TYR A O 1
ATOM 506 N N . TYR A 1 66 ? -5.985 -7.312 6.150 1.00 88.38 66 TYR A N 1
ATOM 507 C CA . TYR A 1 66 ? -5.038 -8.425 6.188 1.00 88.38 66 TYR A CA 1
ATOM 508 C C . TYR A 1 66 ? -5.641 -9.680 6.833 1.00 88.38 66 TYR A C 1
ATOM 510 O O . TYR A 1 66 ? -5.522 -10.761 6.271 1.00 88.38 66 TYR A O 1
ATOM 518 N N . GLN A 1 67 ? -6.348 -9.538 7.958 1.00 86.62 67 GLN A N 1
ATOM 519 C CA . GLN A 1 67 ? -7.034 -10.652 8.623 1.00 86.62 67 GLN A CA 1
ATOM 520 C C . GLN A 1 67 ? -8.195 -11.243 7.815 1.00 86.62 67 GLN A C 1
ATOM 522 O O . GLN A 1 67 ? -8.529 -12.406 8.000 1.00 86.62 67 GLN A O 1
ATOM 527 N N . GLN A 1 68 ? -8.838 -10.463 6.945 1.00 84.69 68 GLN A N 1
ATOM 528 C CA . GLN A 1 68 ? -9.914 -10.964 6.084 1.00 84.69 68 GLN A CA 1
ATOM 529 C C . GLN A 1 68 ? -9.395 -11.751 4.880 1.00 84.69 68 GLN A C 1
ATOM 531 O O . GLN A 1 68 ? -10.119 -12.594 4.354 1.00 84.69 68 GLN A O 1
ATOM 536 N N . VAL A 1 69 ? -8.180 -11.445 4.415 1.00 78.75 69 VAL A N 1
ATOM 537 C CA . VAL A 1 69 ? -7.598 -12.056 3.211 1.00 78.75 69 VAL A CA 1
ATOM 538 C C . VAL A 1 69 ? -6.539 -13.128 3.473 1.00 78.75 69 VAL A C 1
ATOM 540 O O . VAL A 1 69 ? -6.126 -13.782 2.515 1.00 78.75 69 VAL A O 1
ATOM 543 N N . ASN A 1 70 ? -6.115 -13.318 4.723 1.00 63.25 70 ASN A N 1
ATOM 544 C CA . ASN A 1 70 ? -5.164 -14.349 5.149 1.00 63.25 70 ASN A CA 1
ATOM 545 C C . ASN A 1 70 ? -5.853 -15.448 5.959 1.00 63.25 70 ASN A C 1
ATOM 547 O O . ASN A 1 70 ? -5.732 -16.627 5.568 1.00 63.25 70 ASN A O 1
#

Sequence (70 aa):
MGQLEDMAMFIRIVEAGSITKAAEQLNIAKSAVSRRLKDLEARLGTQLISRTTRHSHLTQAGEQYYQQVN

Organism: NCBI:txid412755

Radius of gyration: 10.9 Å; Cα contacts (8 Å, |Δi|>4): 63; chains: 1; bounding box: 25×23×25 Å

pLDDT: mean 85.45, std 7.95, range [53.5, 90.94]

Mean predicted aligned error: 4.44 Å